Protein AF-A0A944W4I2-F1 (afdb_monomer)

Secondary structure (DSSP, 8-state):
-TT-TTEEEEETTTTTTTTSTTTTHHHHH-TTTEEE--S-HHHHHHHHHHHHHTT-EEEEEE-TTTGGGGHIIIIIIIHHHHHHTTT------EEEE-

pLDDT: mean 96.02, std 2.48, range [83.0, 98.56]

Structure (mmCIF, N/CA/C/O backbone):
data_AF-A0A944W4I2-F1
#
_entry.id   AF-A0A944W4I2-F1
#
loop_
_atom_site.group_PDB
_atom_site.id
_atom_site.type_symbol
_atom_site.label_atom_id
_atom_site.label_alt_id
_atom_site.label_comp_id
_atom_site.label_asym_id
_atom_site.label_entity_id
_atom_site.label_seq_id
_atom_site.pdbx_PDB_ins_code
_atom_site.Cartn_x
_atom_site.Cartn_y
_atom_site.Cartn_z
_atom_site.occupancy
_atom_site.B_iso_or_equiv
_atom_site.auth_seq_id
_atom_site.auth_comp_id
_atom_site.auth_asym_id
_atom_site.auth_atom_id
_atom_site.pdbx_PDB_model_num
ATOM 1 N N . MET A 1 1 ? -1.730 -14.663 -3.732 1.00 96.19 1 MET A N 1
ATOM 2 C CA . MET A 1 1 ? -2.621 -13.809 -4.550 1.00 96.19 1 MET A CA 1
ATOM 3 C C . MET A 1 1 ? -3.756 -14.606 -5.192 1.00 96.19 1 MET A C 1
ATOM 5 O O . MET A 1 1 ? -4.875 -14.127 -5.140 1.00 96.19 1 MET A O 1
ATOM 9 N N . GLN A 1 2 ? -3.530 -15.837 -5.674 1.00 97.44 2 GLN A N 1
ATOM 10 C CA . GLN A 1 2 ? -4.592 -16.723 -6.202 1.00 97.44 2 GLN A CA 1
ATOM 11 C C . GLN A 1 2 ? -5.804 -16.909 -5.269 1.00 97.44 2 GLN A C 1
ATOM 13 O O . GLN A 1 2 ? -6.941 -16.879 -5.716 1.00 97.44 2 GLN A O 1
ATOM 18 N N . ARG A 1 3 ? -5.566 -17.087 -3.962 1.00 98.06 3 ARG A N 1
ATOM 19 C CA . ARG A 1 3 ? -6.627 -17.337 -2.970 1.00 98.06 3 ARG A CA 1
ATOM 20 C C . ARG A 1 3 ? -7.557 -16.142 -2.727 1.00 98.06 3 ARG A C 1
ATOM 22 O O . ARG A 1 3 ? -8.668 -16.344 -2.254 1.00 98.06 3 ARG A O 1
ATOM 29 N N . ASP A 1 4 ? -7.081 -14.919 -2.938 1.00 98.06 4 ASP A N 1
ATOM 30 C CA . ASP A 1 4 ? -7.772 -13.714 -2.479 1.00 98.06 4 ASP A CA 1
ATOM 31 C C . ASP A 1 4 ? -7.578 -12.580 -3.486 1.00 98.06 4 ASP A C 1
ATOM 33 O O . ASP A 1 4 ? -6.459 -12.103 -3.706 1.00 98.06 4 ASP A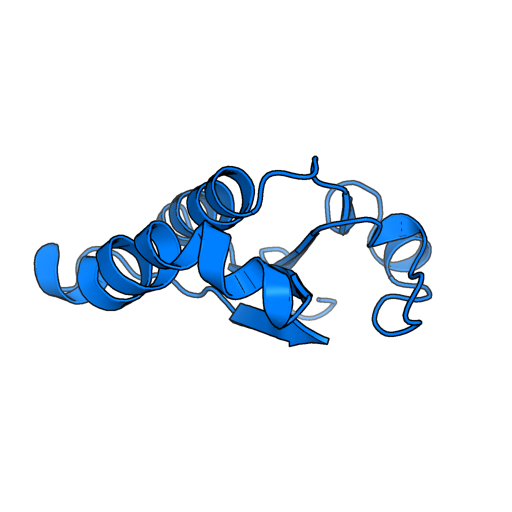 O 1
ATOM 37 N N . GLU A 1 5 ? -8.677 -12.156 -4.107 1.00 97.50 5 GLU A N 1
ATOM 38 C CA . GLU A 1 5 ? -8.686 -11.136 -5.154 1.00 97.50 5 GLU A CA 1
ATOM 39 C C . GLU A 1 5 ? -8.345 -9.730 -4.642 1.00 97.50 5 GLU A C 1
ATOM 41 O O . GLU A 1 5 ? -7.882 -8.892 -5.415 1.00 97.50 5 GLU A O 1
ATOM 46 N N . SER A 1 6 ? -8.485 -9.489 -3.336 1.00 97.88 6 SER A N 1
ATOM 47 C CA . SER A 1 6 ? -8.163 -8.206 -2.705 1.00 97.88 6 SER A CA 1
ATOM 48 C C . SER A 1 6 ? -6.655 -7.995 -2.492 1.00 97.88 6 SER A C 1
ATOM 50 O O . SER A 1 6 ? -6.225 -6.884 -2.171 1.00 97.88 6 SER A O 1
ATOM 52 N N . VAL A 1 7 ? -5.832 -9.040 -2.670 1.00 98.56 7 VAL A N 1
ATOM 53 C CA . VAL A 1 7 ? -4.379 -8.987 -2.434 1.00 98.56 7 VAL A CA 1
ATOM 54 C C . VAL A 1 7 ? -3.637 -8.498 -3.667 1.00 98.56 7 VAL A C 1
ATOM 56 O O . VAL A 1 7 ? -3.558 -9.218 -4.650 1.00 98.56 7 VAL A O 1
ATOM 59 N N . PHE A 1 8 ? -2.993 -7.347 -3.636 1.00 98.44 8 PHE A N 1
ATOM 60 C CA . PHE A 1 8 ? -2.148 -6.896 -4.746 1.00 98.44 8 PHE A CA 1
ATOM 61 C C . PHE A 1 8 ? -0.762 -6.525 -4.238 1.00 98.44 8 PHE A C 1
ATOM 63 O O . PHE A 1 8 ? -0.592 -6.299 -3.041 1.00 98.44 8 PHE A O 1
ATOM 70 N N . ILE A 1 9 ? 0.219 -6.494 -5.133 1.00 98.19 9 ILE A N 1
ATOM 71 C CA . ILE A 1 9 ? 1.578 -6.062 -4.819 1.00 98.19 9 ILE A CA 1
ATOM 72 C C . ILE A 1 9 ? 1.869 -4.714 -5.473 1.00 98.19 9 ILE A C 1
ATOM 74 O O . ILE A 1 9 ? 1.461 -4.465 -6.610 1.00 98.19 9 ILE A O 1
ATOM 78 N N . MET A 1 10 ? 2.54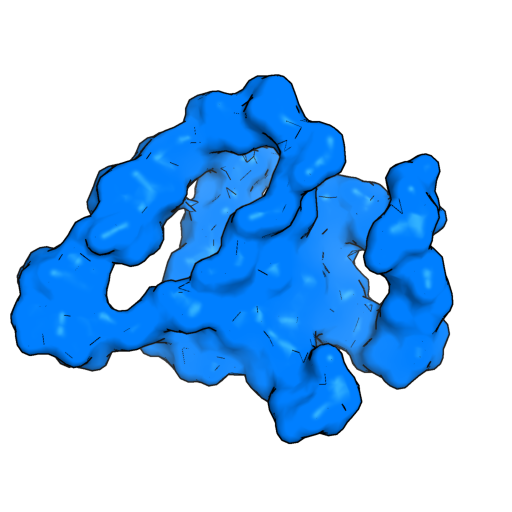9 -3.845 -4.732 1.00 97.81 10 MET A N 1
ATOM 79 C CA . MET A 1 10 ? 2.986 -2.535 -5.196 1.00 97.81 10 MET A CA 1
ATOM 80 C C . MET A 1 10 ? 4.377 -2.192 -4.665 1.00 97.81 10 MET A C 1
ATOM 82 O O . MET A 1 10 ? 4.723 -2.569 -3.545 1.00 97.81 10 MET A O 1
ATOM 86 N N . GLY A 1 11 ? 5.156 -1.471 -5.460 1.00 96.69 11 GLY A N 1
ATOM 87 C CA . GLY A 1 11 ? 6.507 -1.052 -5.104 1.00 96.69 11 GLY A CA 1
ATOM 88 C C . GLY A 1 11 ? 7.300 -0.622 -6.332 1.00 96.69 11 GLY A C 1
ATOM 89 O O . GLY A 1 11 ? 6.763 -0.513 -7.437 1.00 96.69 11 GLY A O 1
ATOM 90 N N . GLU A 1 12 ? 8.592 -0.415 -6.148 1.00 95.38 12 GLU A N 1
ATOM 91 C CA . GLU A 1 12 ? 9.494 0.054 -7.199 1.00 95.38 12 GLU A CA 1
ATOM 92 C C . GLU A 1 12 ? 9.986 -1.118 -8.060 1.00 95.38 12 GLU A C 1
ATOM 94 O O . GLU A 1 12 ? 10.424 -2.141 -7.536 1.00 95.38 12 GLU A O 1
ATOM 99 N N . ASP A 1 13 ? 9.896 -0.973 -9.387 1.00 93.56 13 ASP A N 1
ATOM 100 C CA . ASP A 1 13 ? 10.352 -1.959 -10.384 1.00 93.56 13 ASP A CA 1
ATOM 101 C C . ASP A 1 13 ? 9.816 -3.397 -10.181 1.00 93.56 13 ASP A C 1
ATOM 103 O O . ASP A 1 13 ? 10.411 -4.389 -10.626 1.00 93.56 13 ASP A O 1
ATOM 107 N N . ILE A 1 14 ? 8.647 -3.530 -9.555 1.00 94.88 14 ILE A N 1
ATOM 108 C CA . ILE A 1 14 ? 8.025 -4.812 -9.214 1.00 94.88 14 ILE A CA 1
ATOM 109 C C . ILE A 1 14 ? 7.627 -5.592 -10.457 1.00 94.88 14 ILE A C 1
ATOM 111 O O . ILE A 1 14 ? 7.801 -6.813 -10.485 1.00 94.88 14 ILE A O 1
ATOM 115 N N . LYS A 1 15 ? 7.139 -4.905 -11.495 1.00 94.81 15 LYS A N 1
ATOM 116 C CA . LYS A 1 15 ? 6.800 -5.528 -12.781 1.00 94.81 15 LYS A CA 1
ATOM 117 C C . LYS A 1 15 ? 8.021 -6.134 -13.465 1.00 94.81 15 LYS A C 1
ATOM 119 O O . LYS A 1 15 ? 7.894 -7.135 -14.160 1.00 94.81 15 LYS A O 1
ATOM 124 N N . ARG A 1 16 ? 9.198 -5.527 -13.286 1.00 93.00 16 ARG A N 1
ATOM 125 C CA . ARG A 1 16 ? 10.461 -6.017 -13.861 1.00 93.00 16 ARG A CA 1
ATOM 126 C C . ARG A 1 16 ? 11.145 -7.057 -12.988 1.00 93.00 16 ARG A C 1
ATOM 128 O O . ARG A 1 16 ? 12.003 -7.779 -13.483 1.00 93.00 16 ARG A O 1
ATOM 135 N N . SER A 1 17 ? 10.773 -7.131 -11.713 1.00 91.69 17 SER A N 1
ATOM 136 C CA . SER A 1 17 ? 11.354 -8.037 -10.731 1.00 91.69 17 SER A CA 1
ATOM 137 C C . SER A 1 17 ? 12.884 -8.005 -10.706 1.00 91.69 17 SER A C 1
ATOM 139 O O . SER A 1 17 ? 13.554 -9.031 -10.817 1.00 91.69 17 SER A O 1
ATOM 141 N N . ILE A 1 18 ? 13.453 -6.810 -10.546 1.00 89.75 18 ILE A N 1
ATOM 142 C CA . ILE A 1 18 ? 14.912 -6.596 -10.505 1.00 89.75 18 ILE A CA 1
ATOM 143 C C . ILE A 1 18 ? 15.635 -7.458 -9.456 1.00 89.75 18 ILE A C 1
ATOM 145 O O . ILE A 1 18 ? 16.771 -7.865 -9.685 1.00 89.75 18 ILE A O 1
ATOM 149 N N . TYR A 1 19 ? 14.969 -7.792 -8.346 1.00 87.56 19 TYR A N 1
ATOM 150 C CA . TYR A 1 19 ? 15.500 -8.665 -7.289 1.00 87.56 19 TYR A CA 1
ATOM 151 C C . TYR A 1 19 ? 14.938 -10.099 -7.331 1.00 87.56 19 TYR A C 1
ATOM 153 O O . TYR A 1 19 ? 15.210 -10.904 -6.444 1.00 87.56 19 TYR A O 1
ATOM 161 N N . GLY A 1 20 ? 14.136 -10.433 -8.346 1.00 89.44 20 GLY A N 1
ATOM 162 C CA . GLY A 1 20 ? 13.610 -11.776 -8.613 1.00 89.44 20 GLY A CA 1
ATOM 163 C C . GLY A 1 20 ? 12.441 -12.236 -7.735 1.00 89.44 20 GLY A C 1
ATOM 164 O O . GLY A 1 20 ? 11.774 -13.209 -8.081 1.00 89.44 20 GLY A O 1
ATOM 165 N N . ALA A 1 21 ? 12.139 -11.549 -6.630 1.00 91.25 21 ALA A N 1
ATOM 166 C CA . ALA A 1 21 ? 11.089 -11.957 -5.691 1.00 91.25 21 ALA A CA 1
ATOM 167 C C . ALA A 1 21 ? 9.659 -11.933 -6.268 1.00 91.25 21 ALA A C 1
ATOM 169 O O . ALA A 1 21 ? 8.755 -12.559 -5.714 1.00 91.25 21 ALA A O 1
ATOM 170 N N . THR A 1 22 ? 9.459 -11.198 -7.359 1.00 94.56 22 THR A N 1
ATOM 171 C CA . THR A 1 22 ? 8.157 -10.918 -7.991 1.00 94.56 22 THR A CA 1
ATOM 172 C C . THR A 1 22 ? 8.078 -11.439 -9.429 1.00 94.56 22 THR A C 1
ATOM 174 O O . THR A 1 22 ? 7.157 -11.102 -10.171 1.00 94.56 22 THR A O 1
ATOM 177 N N . MET A 1 23 ? 9.041 -12.275 -9.826 1.00 96.25 23 MET A N 1
ATOM 178 C CA . MET A 1 23 ? 9.156 -12.820 -11.174 1.00 96.25 23 MET A CA 1
ATOM 179 C C . MET A 1 23 ? 7.928 -13.677 -11.507 1.00 96.25 23 MET A C 1
ATOM 181 O O . MET A 1 23 ? 7.513 -14.508 -10.702 1.00 96.25 23 MET A O 1
ATOM 185 N N . GLY A 1 24 ? 7.338 -13.468 -12.687 1.00 95.69 24 GLY A N 1
ATOM 186 C CA . GLY A 1 24 ? 6.154 -14.202 -13.146 1.00 95.69 24 GLY A CA 1
ATOM 187 C C . GLY A 1 24 ? 4.816 -13.683 -12.603 1.00 95.69 24 GLY A C 1
ATOM 188 O O . GLY A 1 24 ? 3.762 -14.075 -13.103 1.00 95.69 24 GLY A O 1
ATOM 189 N N . LEU A 1 25 ? 4.819 -12.793 -11.597 1.00 97.12 25 LEU A N 1
ATOM 190 C CA . LEU A 1 25 ? 3.572 -12.301 -11.000 1.00 97.12 25 LEU A CA 1
ATOM 191 C C . LEU A 1 25 ? 2.772 -11.430 -11.971 1.00 97.12 25 LEU A C 1
ATOM 193 O O . LEU A 1 25 ? 1.541 -11.437 -11.921 1.00 97.12 25 LEU A O 1
ATOM 197 N N . LEU A 1 26 ? 3.449 -10.652 -12.822 1.00 97.19 26 LEU A N 1
ATOM 198 C CA . LEU A 1 26 ? 2.778 -9.776 -13.780 1.00 97.19 26 LEU A CA 1
ATOM 199 C C . LEU A 1 26 ? 2.016 -10.595 -14.822 1.00 97.19 26 LEU A C 1
ATOM 201 O O . LEU A 1 26 ? 0.864 -10.285 -15.118 1.00 97.19 26 LEU A O 1
ATOM 205 N N . GLU A 1 27 ? 2.640 -11.647 -15.344 1.00 96.88 27 GLU A N 1
ATOM 206 C CA . GLU A 1 27 ? 2.038 -12.565 -16.305 1.00 96.88 27 GLU A CA 1
ATOM 207 C C . GLU A 1 27 ? 0.874 -13.343 -15.682 1.00 96.88 27 GLU A C 1
ATOM 209 O O . GLU A 1 27 ? -0.149 -13.548 -16.333 1.00 96.88 27 GLU A O 1
ATOM 214 N N . GLU A 1 28 ? 1.008 -13.745 -14.416 1.00 97.50 28 GLU A N 1
ATOM 215 C CA . GLU A 1 28 ? -0.002 -14.539 -13.716 1.00 97.50 28 GLU A CA 1
ATOM 216 C C . GLU A 1 28 ? -1.222 -13.712 -13.269 1.00 97.50 28 GLU A C 1
ATOM 218 O O . GLU A 1 28 ? -2.359 -14.162 -13.410 1.00 97.50 28 GLU A O 1
ATOM 223 N N . PHE A 1 29 ? -1.014 -12.508 -12.722 1.00 97.81 29 PHE A N 1
ATOM 224 C CA . PHE A 1 29 ? -2.076 -11.724 -12.069 1.00 97.81 29 PHE A CA 1
ATOM 225 C C . PHE A 1 29 ? -2.458 -10.429 -12.796 1.00 97.81 29 PHE A C 1
ATOM 227 O O . PHE A 1 29 ? -3.478 -9.815 -12.463 1.00 97.81 29 PHE A O 1
ATOM 234 N N . GLY A 1 30 ? -1.671 -10.011 -13.786 1.00 97.12 30 GLY A N 1
ATOM 235 C CA . GLY A 1 30 ? -1.935 -8.842 -14.614 1.00 97.12 30 GLY A CA 1
ATOM 236 C C . GLY A 1 30 ? -1.683 -7.495 -13.932 1.00 97.12 30 GLY A C 1
ATOM 237 O O . GLY A 1 30 ? -1.449 -7.371 -12.726 1.00 97.12 30 GLY A O 1
ATOM 238 N N . GLU A 1 31 ? -1.787 -6.435 -14.734 1.00 96.38 31 GLU A N 1
ATOM 239 C CA . GLU A 1 31 ? -1.389 -5.077 -14.339 1.00 96.38 31 GLU A CA 1
ATOM 240 C C . GLU A 1 31 ? -2.216 -4.471 -13.207 1.00 96.38 31 GLU A C 1
ATOM 242 O O . GLU A 1 31 ? -1.772 -3.534 -12.559 1.00 96.38 31 GLU A O 1
ATOM 247 N N . LYS A 1 32 ? -3.423 -4.982 -12.947 1.00 96.19 32 LYS A N 1
ATOM 248 C CA . LYS A 1 32 ? -4.259 -4.492 -11.839 1.00 96.19 32 LYS A CA 1
ATOM 249 C C . LYS A 1 32 ? -3.800 -5.009 -10.476 1.00 96.19 32 LYS A C 1
ATOM 251 O O . LYS A 1 32 ? -4.249 -4.499 -9.454 1.00 96.19 32 LYS A O 1
ATOM 256 N N . ARG A 1 33 ? -2.965 -6.051 -10.452 1.00 97.50 33 ARG A N 1
ATOM 257 C CA . ARG A 1 33 ? -2.544 -6.754 -9.232 1.00 97.50 33 ARG A CA 1
ATOM 258 C C . ARG A 1 33 ? -1.045 -6.649 -8.971 1.00 97.50 33 ARG A C 1
ATOM 260 O O . ARG A 1 33 ? -0.626 -6.953 -7.857 1.00 97.50 33 ARG A O 1
ATOM 267 N N . VAL A 1 34 ? -0.279 -6.208 -9.966 1.00 98.06 34 VAL A N 1
ATOM 268 C CA . VAL A 1 34 ? 1.166 -5.977 -9.898 1.00 98.06 34 VAL A CA 1
ATOM 269 C C . VAL A 1 34 ? 1.446 -4.553 -10.371 1.00 98.06 34 VAL A C 1
ATOM 271 O O . VAL A 1 34 ? 1.395 -4.263 -11.568 1.00 98.06 34 VAL A O 1
ATOM 274 N N . LEU A 1 35 ? 1.677 -3.655 -9.414 1.00 97.56 35 LEU A N 1
ATOM 275 C CA . LEU A 1 35 ? 1.738 -2.214 -9.642 1.00 97.56 35 LEU A CA 1
ATOM 276 C C . LEU A 1 35 ? 3.156 -1.684 -9.429 1.00 97.56 35 LEU A C 1
ATOM 278 O O . LEU A 1 35 ? 3.701 -1.798 -8.334 1.00 97.56 35 LEU A O 1
ATOM 282 N N . ASP A 1 36 ? 3.707 -1.035 -10.452 1.00 97.12 36 ASP A N 1
ATOM 283 C CA . ASP A 1 36 ? 4.897 -0.205 -10.270 1.00 97.12 36 ASP A CA 1
ATOM 284 C C . ASP A 1 36 ? 4.497 1.130 -9.645 1.00 97.12 36 ASP A C 1
ATOM 286 O O . ASP A 1 36 ? 3.479 1.732 -10.009 1.00 97.12 36 ASP A O 1
ATOM 290 N N . THR A 1 37 ? 5.321 1.608 -8.722 1.00 96.81 37 THR A N 1
ATOM 291 C CA . THR A 1 37 ? 5.163 2.905 -8.069 1.00 96.81 37 THR A CA 1
ATOM 292 C C . THR A 1 37 ? 6.305 3.844 -8.454 1.00 96.81 37 THR A C 1
ATOM 294 O O . THR A 1 37 ? 7.402 3.384 -8.772 1.00 96.81 37 THR A O 1
ATOM 297 N N . PRO A 1 38 ? 6.094 5.172 -8.408 1.00 95.81 38 PRO A N 1
ATOM 298 C CA . PRO A 1 38 ? 7.198 6.127 -8.446 1.00 95.81 38 PRO A CA 1
ATOM 299 C C . PRO A 1 38 ? 8.159 5.926 -7.266 1.00 95.81 38 PRO A C 1
ATOM 301 O O . PRO A 1 38 ? 7.764 5.352 -6.247 1.00 95.81 38 PRO A O 1
ATOM 304 N N . LEU A 1 39 ? 9.363 6.502 -7.377 1.00 95.12 39 LEU A N 1
ATOM 305 C CA . LEU A 1 39 ? 10.330 6.632 -6.278 1.00 95.12 39 LEU A CA 1
ATOM 306 C C . LEU A 1 39 ? 9.806 7.611 -5.212 1.00 95.12 39 LEU A C 1
ATOM 308 O O . LEU A 1 39 ? 10.155 8.793 -5.189 1.00 95.12 39 LEU A O 1
ATOM 312 N N . SER A 1 40 ? 8.836 7.156 -4.422 1.00 96.62 40 SER A N 1
ATOM 313 C CA . SER A 1 40 ? 8.135 7.952 -3.417 1.00 96.62 40 SER A CA 1
ATOM 314 C C . SER A 1 40 ? 7.513 7.045 -2.358 1.00 96.62 40 SER A C 1
ATOM 316 O O . SER A 1 40 ? 6.301 6.817 -2.314 1.00 96.62 40 SER A O 1
ATOM 318 N N . GLU A 1 41 ? 8.358 6.522 -1.481 1.00 96.75 41 GLU A N 1
ATOM 319 C CA . GLU A 1 41 ? 8.026 5.511 -0.477 1.00 96.75 41 GLU A CA 1
ATOM 320 C C . GLU A 1 41 ? 6.924 5.983 0.450 1.00 96.75 41 GLU A C 1
ATOM 322 O O . GLU A 1 41 ? 5.949 5.271 0.683 1.00 96.75 41 GLU A O 1
ATOM 327 N N . ASN A 1 42 ? 7.011 7.230 0.907 1.00 97.19 42 ASN A N 1
ATOM 328 C CA . ASN A 1 42 ? 5.984 7.794 1.768 1.00 97.19 42 ASN A CA 1
ATOM 329 C C . ASN A 1 42 ? 4.612 7.850 1.064 1.00 97.19 42 ASN A C 1
ATOM 331 O O . ASN A 1 42 ? 3.583 7.604 1.688 1.00 97.19 42 ASN A O 1
ATOM 335 N N . ALA A 1 43 ? 4.571 8.122 -0.244 1.00 97.75 43 ALA A N 1
ATOM 336 C CA . ALA A 1 43 ? 3.313 8.169 -0.985 1.00 97.75 43 ALA A CA 1
ATOM 337 C C . ALA A 1 43 ? 2.706 6.772 -1.147 1.00 97.75 43 ALA A C 1
ATOM 339 O O . ALA A 1 43 ? 1.525 6.570 -0.856 1.00 97.75 43 ALA A O 1
ATOM 340 N N . PHE A 1 44 ? 3.501 5.793 -1.582 1.00 97.69 44 PHE A N 1
ATOM 341 C CA . PHE A 1 44 ? 2.975 4.466 -1.879 1.00 97.69 44 P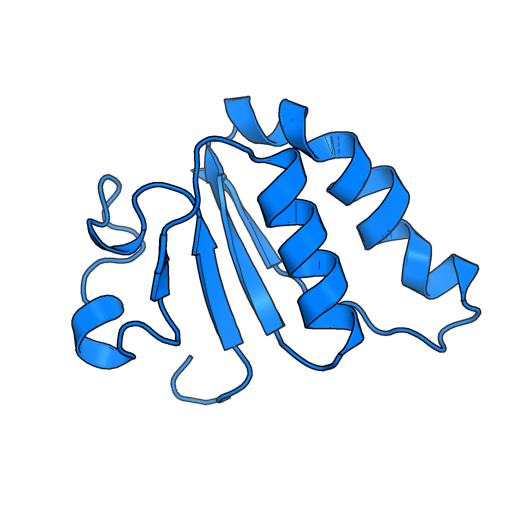HE A CA 1
ATOM 342 C C . PHE A 1 44 ? 2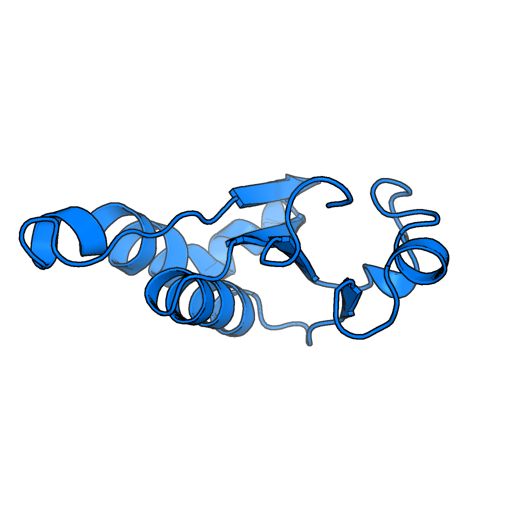.724 3.625 -0.613 1.00 97.69 44 PHE A C 1
ATOM 344 O O . PHE A 1 44 ? 1.783 2.831 -0.587 1.00 97.69 44 PHE A O 1
ATOM 351 N N . PHE A 1 45 ? 3.441 3.877 0.489 1.00 98.19 45 PHE A N 1
ATOM 352 C CA . PHE A 1 45 ? 3.077 3.348 1.809 1.00 98.19 45 PHE A CA 1
ATOM 353 C C . PHE A 1 45 ? 1.733 3.905 2.284 1.00 98.19 45 PHE A C 1
ATOM 355 O O . PHE A 1 45 ? 0.897 3.141 2.764 1.00 98.19 45 PHE A O 1
ATOM 362 N N . GLY A 1 46 ? 1.501 5.213 2.131 1.00 97.88 46 GLY A N 1
ATOM 363 C CA . GLY A 1 46 ? 0.227 5.835 2.497 1.00 97.88 46 GLY A CA 1
ATOM 364 C C . GLY A 1 46 ? -0.934 5.353 1.628 1.00 97.88 46 GLY A C 1
ATOM 365 O O . GLY A 1 46 ? -2.021 5.075 2.135 1.00 97.88 46 GLY A O 1
ATOM 366 N N . ALA A 1 47 ? -0.692 5.152 0.331 1.00 98.12 47 ALA A N 1
ATOM 367 C CA . ALA A 1 47 ? -1.665 4.538 -0.566 1.00 98.12 47 ALA A CA 1
ATOM 368 C C . ALA A 1 47 ? -2.030 3.112 -0.120 1.00 98.12 47 ALA A C 1
ATOM 370 O O . ALA A 1 47 ? -3.208 2.758 -0.135 1.00 98.12 47 ALA A O 1
ATOM 371 N N . ALA A 1 48 ? -1.062 2.317 0.347 1.00 98.12 48 ALA A N 1
ATOM 372 C CA . ALA A 1 48 ? -1.327 0.991 0.901 1.00 98.12 48 ALA A CA 1
ATOM 373 C C . ALA A 1 48 ? -2.168 1.053 2.189 1.00 98.12 48 ALA A C 1
ATOM 375 O O . ALA A 1 48 ? -3.128 0.294 2.334 1.00 98.12 48 ALA A O 1
ATOM 376 N N . VAL A 1 49 ? -1.880 1.998 3.091 1.00 98.00 49 VAL A N 1
ATOM 377 C CA . VAL A 1 49 ? -2.724 2.241 4.274 1.00 98.00 49 VAL A CA 1
ATOM 378 C C . VAL A 1 49 ? -4.160 2.555 3.850 1.00 98.00 49 VAL A C 1
ATOM 380 O O . VAL A 1 49 ? -5.089 1.882 4.299 1.00 98.00 49 VAL A O 1
ATOM 383 N N . GLY A 1 50 ? -4.349 3.503 2.930 1.00 97.25 50 GLY A N 1
ATOM 384 C CA . GLY A 1 50 ? -5.671 3.881 2.424 1.00 97.25 50 GLY A CA 1
ATOM 385 C C . GLY A 1 50 ? -6.411 2.724 1.747 1.00 97.25 50 GLY A C 1
ATOM 386 O O . GLY A 1 50 ? -7.571 2.467 2.064 1.00 97.25 50 GLY A O 1
ATOM 387 N N . ALA A 1 51 ? -5.732 1.973 0.876 1.00 97.88 51 ALA A N 1
ATOM 388 C CA . ALA A 1 51 ? -6.293 0.799 0.211 1.00 97.88 51 ALA A CA 1
ATOM 389 C C . ALA A 1 51 ? -6.739 -0.265 1.226 1.00 97.88 51 ALA A C 1
ATOM 391 O O . ALA A 1 51 ? -7.810 -0.857 1.088 1.00 97.88 51 ALA A O 1
ATOM 392 N N . SER A 1 52 ? -5.946 -0.481 2.276 1.00 97.38 52 SER A N 1
ATOM 393 C CA . SER A 1 52 ? -6.288 -1.450 3.315 1.00 97.38 52 SER A CA 1
ATOM 394 C C . SER A 1 52 ? -7.492 -1.033 4.155 1.00 97.38 52 SER A C 1
ATOM 396 O O . SER A 1 52 ? -8.332 -1.872 4.476 1.00 97.38 52 SER A O 1
ATOM 398 N N . ALA A 1 53 ? -7.646 0.269 4.413 1.00 96.38 53 ALA A N 1
ATOM 399 C CA . ALA A 1 53 ? -8.797 0.814 5.125 1.00 96.38 53 ALA A CA 1
ATOM 400 C C . ALA A 1 53 ? -10.121 0.617 4.362 1.00 96.38 53 ALA A C 1
ATOM 402 O O . ALA A 1 53 ? -11.173 0.525 4.990 1.00 96.38 53 ALA A O 1
ATOM 403 N N . VAL A 1 54 ? -10.074 0.511 3.027 1.00 96.06 54 VAL A N 1
ATOM 404 C CA . VAL A 1 54 ? -11.246 0.242 2.170 1.00 96.06 54 VAL A CA 1
ATOM 405 C C . VAL A 1 54 ? -11.406 -1.238 1.795 1.00 96.06 54 VAL A C 1
ATOM 407 O O . VAL A 1 54 ? -12.180 -1.571 0.902 1.00 96.06 54 VAL A O 1
ATOM 410 N N . GLY A 1 55 ? -10.704 -2.140 2.489 1.00 95.94 55 GLY A N 1
ATOM 411 C CA . GLY A 1 55 ? -10.899 -3.588 2.376 1.00 95.94 55 GLY A CA 1
ATOM 412 C C . GLY A 1 55 ? -9.937 -4.315 1.437 1.00 95.94 55 GLY A C 1
ATOM 413 O O . GLY A 1 55 ? -10.070 -5.527 1.271 1.00 95.94 55 GLY A O 1
ATOM 414 N N . MET A 1 56 ? -8.952 -3.624 0.857 1.00 98.06 56 MET A N 1
ATOM 415 C CA . MET A 1 56 ? -7.895 -4.280 0.081 1.00 98.06 56 MET A CA 1
ATOM 416 C C . MET A 1 56 ? -6.794 -4.841 0.986 1.00 98.06 56 MET A C 1
ATOM 418 O O . 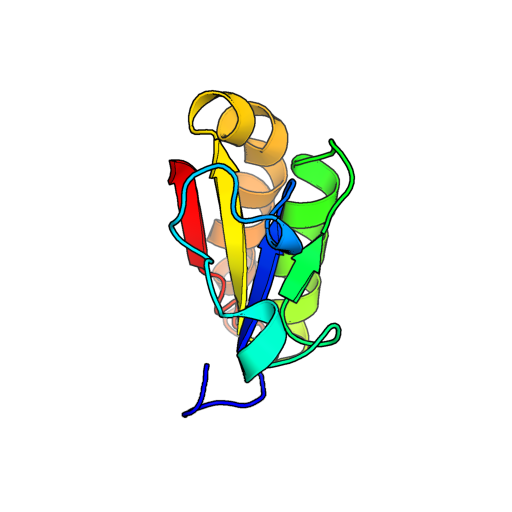MET A 1 56 ? -6.722 -4.545 2.177 1.00 98.06 56 MET A O 1
ATOM 422 N N . ARG A 1 57 ? -5.910 -5.670 0.426 1.00 98.44 57 ARG A N 1
ATOM 423 C CA . ARG A 1 57 ? -4.831 -6.335 1.172 1.00 98.44 57 ARG A CA 1
ATOM 424 C C . ARG A 1 57 ? -3.480 -6.132 0.481 1.00 98.44 57 ARG A C 1
ATOM 426 O O . ARG A 1 57 ? -2.952 -7.073 -0.116 1.00 98.44 57 ARG A O 1
ATOM 433 N N . PRO A 1 58 ? -2.940 -4.904 0.485 1.00 98.31 58 PRO A N 1
ATOM 434 C CA . PRO A 1 58 ? -1.717 -4.598 -0.240 1.00 98.31 58 PRO A CA 1
ATOM 435 C C . PRO A 1 58 ? -0.496 -5.279 0.387 1.00 98.31 58 PRO A C 1
ATOM 437 O O . PRO A 1 58 ? -0.334 -5.336 1.609 1.00 98.31 58 PRO A O 1
ATOM 440 N N . VAL A 1 59 ? 0.386 -5.748 -0.487 1.00 98.25 59 VAL A N 1
ATOM 441 C CA . VAL A 1 59 ? 1.760 -6.138 -0.188 1.00 98.25 59 VAL A CA 1
ATOM 442 C C . VAL A 1 59 ? 2.658 -5.056 -0.774 1.00 98.25 59 VAL A C 1
ATOM 444 O O . VAL A 1 59 ? 2.665 -4.837 -1.980 1.00 98.25 59 VAL A O 1
ATOM 447 N N . VAL A 1 60 ? 3.386 -4.357 0.082 1.00 97.69 60 VAL A N 1
ATOM 448 C CA . VAL A 1 60 ? 4.289 -3.274 -0.299 1.00 97.69 60 VAL A CA 1
ATOM 449 C C . VAL A 1 60 ? 5.713 -3.798 -0.276 1.00 97.69 60 VAL A C 1
ATOM 451 O O . VAL A 1 60 ? 6.149 -4.315 0.753 1.00 97.69 60 VAL A O 1
ATOM 454 N N . GLU A 1 61 ? 6.432 -3.663 -1.385 1.00 96.44 61 GLU A N 1
ATOM 455 C CA . GLU A 1 61 ? 7.857 -3.983 -1.475 1.00 96.44 61 GLU A CA 1
ATOM 456 C C . GLU A 1 61 ? 8.690 -2.706 -1.633 1.00 96.44 61 GLU A C 1
ATOM 458 O O . GLU A 1 61 ? 8.329 -1.794 -2.374 1.00 96.44 61 GLU A O 1
ATOM 463 N N . THR A 1 62 ? 9.789 -2.629 -0.883 1.00 94.81 62 THR A N 1
ATOM 464 C CA . THR A 1 62 ? 10.772 -1.539 -0.936 1.00 94.81 62 THR A CA 1
ATOM 465 C C . THR A 1 62 ? 12.164 -2.079 -0.595 1.00 94.81 62 THR A C 1
ATOM 467 O O . THR A 1 62 ? 12.323 -3.250 -0.241 1.00 94.81 62 THR A O 1
ATOM 470 N N . LEU A 1 63 ? 13.182 -1.228 -0.663 1.00 93.19 63 LEU A N 1
ATOM 471 C CA . LEU A 1 63 ? 14.513 -1.527 -0.149 1.00 93.19 63 LEU A CA 1
ATOM 472 C C . LEU A 1 63 ? 14.620 -1.157 1.327 1.00 93.19 63 LEU A C 1
ATOM 474 O O . LEU A 1 63 ? 14.061 -0.158 1.785 1.00 93.19 63 LEU A O 1
ATOM 478 N N . THR A 1 64 ? 15.398 -1.931 2.081 1.00 93.00 64 THR A N 1
ATOM 479 C CA . THR A 1 64 ? 15.569 -1.718 3.528 1.00 93.00 64 THR A CA 1
ATOM 480 C C . THR A 1 64 ? 16.035 -0.293 3.868 1.00 93.00 64 THR A C 1
ATOM 482 O O . THR A 1 64 ? 15.574 0.301 4.842 1.00 93.00 64 THR A O 1
ATOM 485 N N . SER A 1 65 ? 16.908 0.299 3.046 1.00 93.19 65 SER A N 1
ATOM 486 C CA . SER A 1 65 ? 17.378 1.682 3.215 1.00 93.19 65 SER A CA 1
ATOM 487 C C . SER A 1 65 ? 16.305 2.740 2.953 1.00 93.19 65 SER A C 1
ATOM 489 O O . SER A 1 65 ? 16.398 3.842 3.489 1.00 93.19 65 SER A O 1
ATOM 491 N N . PHE A 1 66 ? 15.296 2.431 2.143 1.00 94.06 66 PHE A N 1
ATOM 492 C CA . PHE A 1 66 ? 14.247 3.370 1.746 1.00 94.06 66 PHE A CA 1
ATOM 493 C C . PHE A 1 66 ? 13.002 3.288 2.629 1.00 94.06 66 PHE A C 1
ATOM 495 O O . PHE A 1 66 ? 12.243 4.250 2.729 1.00 94.06 66 PHE A O 1
ATOM 502 N N . MET A 1 67 ? 12.865 2.214 3.412 1.00 93.62 67 MET A N 1
ATOM 503 C CA . MET A 1 67 ? 11.841 2.108 4.454 1.00 93.62 67 MET A CA 1
ATOM 504 C C . MET A 1 67 ? 11.855 3.300 5.425 1.00 93.62 67 MET A C 1
ATOM 506 O O . MET A 1 67 ? 10.796 3.742 5.871 1.00 93.62 67 MET A O 1
ATOM 510 N N . TRP A 1 68 ? 13.034 3.869 5.703 1.00 94.88 68 TRP A N 1
ATOM 511 C CA . TRP A 1 68 ? 13.188 5.049 6.561 1.00 94.88 68 TRP A CA 1
ATOM 512 C C . TRP A 1 68 ? 12.413 6.273 6.055 1.00 94.88 68 TRP A C 1
ATOM 514 O O . TRP A 1 68 ? 11.902 7.045 6.865 1.00 94.88 68 TRP A O 1
ATOM 524 N N . VAL A 1 69 ? 12.270 6.424 4.736 1.00 96.25 69 VAL A N 1
ATOM 525 C CA . VAL A 1 69 ? 11.556 7.544 4.100 1.00 96.25 69 VAL A CA 1
ATOM 526 C C . VAL A 1 69 ? 10.048 7.470 4.364 1.00 96.25 69 VAL A C 1
ATOM 528 O O . VAL A 1 69 ? 9.381 8.498 4.468 1.00 96.25 69 VAL A O 1
ATOM 531 N N . ALA A 1 70 ? 9.510 6.262 4.537 1.00 97.06 70 ALA A N 1
ATOM 532 C CA . ALA A 1 70 ? 8.085 6.013 4.749 1.00 97.06 70 ALA A CA 1
ATOM 533 C C . ALA A 1 70 ? 7.708 5.720 6.212 1.00 97.06 70 ALA A C 1
ATOM 535 O O . ALA A 1 70 ? 6.598 5.258 6.501 1.00 97.06 70 ALA A O 1
ATOM 536 N N . MET A 1 71 ? 8.616 5.9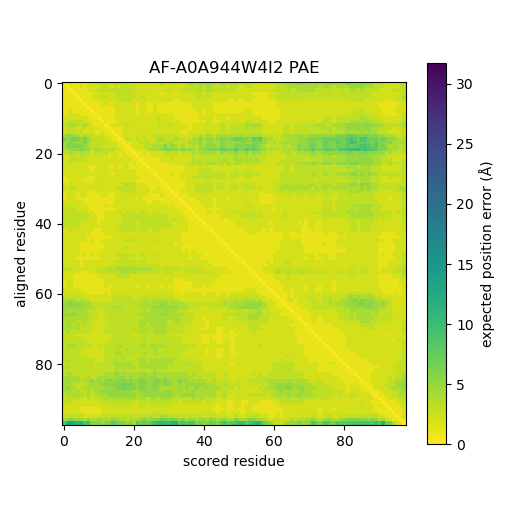90 7.155 1.00 96.44 71 MET A N 1
ATOM 537 C CA . MET A 1 71 ? 8.406 5.677 8.571 1.00 96.44 71 MET A CA 1
ATOM 538 C C . MET A 1 71 ? 7.207 6.394 9.184 1.00 96.44 71 MET A C 1
ATOM 540 O O . MET A 1 71 ? 6.576 5.837 10.081 1.00 96.44 71 MET A O 1
ATOM 544 N N . ASP A 1 72 ? 6.851 7.586 8.702 1.00 97.19 72 ASP A N 1
ATOM 545 C CA . ASP A 1 72 ? 5.649 8.269 9.183 1.00 97.19 72 ASP A CA 1
ATOM 546 C C . ASP A 1 72 ? 4.374 7.485 8.826 1.00 97.19 72 ASP A C 1
ATOM 548 O O . ASP A 1 72 ? 3.551 7.206 9.700 1.00 97.19 72 ASP A O 1
ATOM 552 N N . GLN A 1 73 ? 4.239 7.014 7.583 1.00 97.62 73 GLN A N 1
ATOM 553 C CA . GLN A 1 73 ? 3.098 6.175 7.196 1.00 97.62 73 GLN A CA 1
ATOM 554 C C . GLN A 1 73 ? 3.084 4.842 7.938 1.00 97.62 73 GLN A C 1
ATOM 556 O O . GLN A 1 73 ? 2.021 4.378 8.346 1.00 97.62 73 GLN A O 1
ATOM 561 N N . LEU A 1 74 ? 4.248 4.234 8.168 1.00 96.31 74 LEU A N 1
ATOM 562 C CA . LEU A 1 74 ? 4.329 2.958 8.871 1.00 96.31 74 LEU A CA 1
ATOM 563 C C . LEU A 1 74 ? 3.982 3.092 10.365 1.00 96.31 74 LEU A C 1
ATOM 565 O O . LEU A 1 74 ? 3.146 2.355 10.891 1.00 96.31 74 LEU A O 1
ATOM 569 N N . VAL A 1 75 ? 4.619 4.034 11.064 1.00 97.06 75 VAL A N 1
ATOM 570 C CA . VAL A 1 75 ? 4.555 4.143 12.529 1.00 97.06 75 VAL A CA 1
ATOM 571 C C . VAL A 1 75 ? 3.435 5.062 12.995 1.00 97.06 75 VAL A C 1
ATOM 573 O O . VAL A 1 75 ? 2.745 4.740 13.967 1.00 97.06 75 VAL A O 1
ATOM 576 N 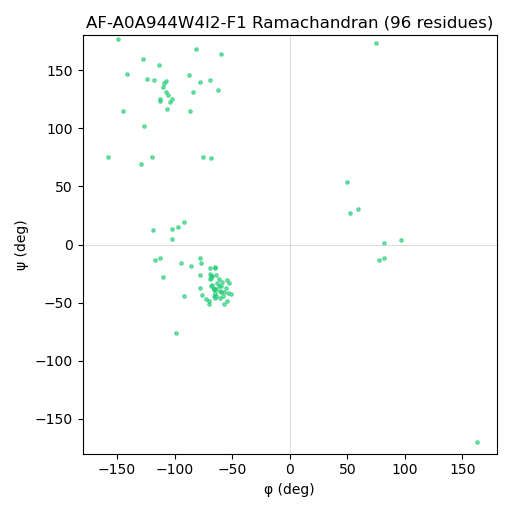N . SER A 1 76 ? 3.260 6.220 12.362 1.00 96.38 76 SER A N 1
ATOM 577 C CA . SER A 1 76 ? 2.246 7.191 12.779 1.00 96.38 76 SER A CA 1
ATOM 578 C C . SER A 1 76 ? 0.857 6.778 12.304 1.00 96.38 76 SER A C 1
ATOM 580 O O . SER A 1 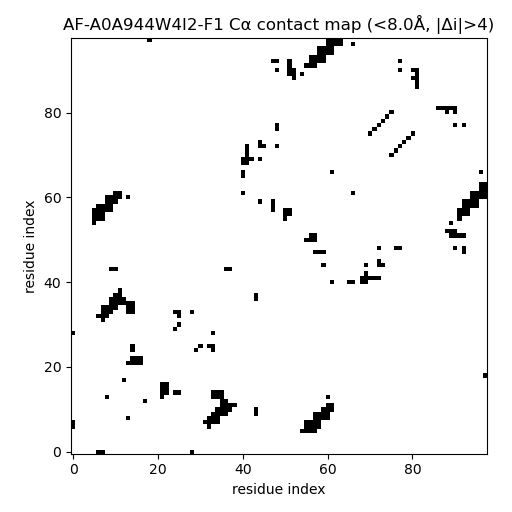76 ? -0.095 6.935 13.066 1.00 96.38 76 SER A O 1
ATOM 582 N N . GLN A 1 77 ? 0.749 6.211 11.097 1.00 96.50 77 GLN A N 1
ATOM 583 C CA . GLN A 1 77 ? -0.536 5.822 10.508 1.00 96.50 77 GLN A CA 1
ATOM 584 C C . GLN A 1 77 ? -0.820 4.325 10.687 1.00 96.50 77 GLN A C 1
ATOM 586 O O . GLN A 1 77 ? -1.597 3.948 11.568 1.00 96.50 77 GLN A O 1
ATOM 591 N N . ALA A 1 78 ? -0.168 3.457 9.908 1.00 97.06 78 ALA A N 1
ATOM 592 C CA . ALA A 1 78 ? -0.526 2.044 9.780 1.00 97.06 78 ALA A CA 1
ATOM 593 C C . ALA A 1 78 ? -0.597 1.313 11.133 1.00 97.06 78 ALA A C 1
ATOM 595 O O . ALA A 1 78 ? -1.592 0.657 11.445 1.00 97.06 78 ALA A O 1
ATOM 596 N N . ALA A 1 79 ? 0.431 1.474 11.972 1.00 97.19 79 ALA A N 1
ATOM 597 C CA . ALA A 1 79 ? 0.521 0.796 13.264 1.00 97.19 79 ALA A CA 1
ATOM 598 C C . ALA A 1 79 ? -0.533 1.252 14.292 1.00 97.19 79 ALA A C 1
ATOM 600 O O . ALA A 1 79 ? -0.889 0.488 15.190 1.00 97.19 79 ALA A O 1
ATOM 601 N N . LYS A 1 80 ? -1.026 2.493 14.197 1.00 96.69 80 LYS A N 1
ATOM 602 C CA . LYS A 1 80 ? -1.833 3.125 15.257 1.00 96.69 80 LYS A CA 1
ATOM 603 C C . LYS A 1 80 ? -3.293 3.310 14.888 1.00 96.69 80 LYS A C 1
ATOM 605 O O . LYS A 1 80 ? -4.135 3.293 15.783 1.00 96.69 80 LYS A O 1
ATOM 610 N N . MET A 1 81 ? -3.617 3.451 13.605 1.00 97.06 81 MET A N 1
ATOM 611 C CA . MET A 1 81 ? -4.971 3.769 13.142 1.00 97.06 81 MET A CA 1
ATOM 612 C C . MET A 1 81 ? -6.032 2.807 13.690 1.00 97.06 81 MET A C 1
ATOM 614 O O . MET A 1 81 ? -7.071 3.265 14.159 1.00 97.06 81 MET A O 1
ATOM 618 N N . ARG A 1 82 ? -5.770 1.490 13.740 1.00 96.31 82 ARG A N 1
ATOM 619 C CA . ARG A 1 82 ? -6.724 0.531 14.333 1.00 96.31 82 ARG A CA 1
ATOM 620 C C . ARG A 1 82 ? -7.059 0.872 15.788 1.00 96.31 82 ARG A C 1
ATOM 622 O O . ARG A 1 82 ? -8.215 0.770 16.183 1.00 96.31 82 ARG A O 1
ATOM 629 N N . TYR A 1 83 ? -6.066 1.273 16.578 1.00 97.06 83 TYR A N 1
ATOM 630 C CA . TYR A 1 83 ? -6.265 1.687 17.967 1.00 97.06 83 TYR A CA 1
ATOM 631 C C . TYR A 1 83 ? -6.952 3.057 18.056 1.00 97.06 83 TYR A C 1
ATOM 633 O O . TYR A 1 83 ? -7.932 3.203 18.780 1.00 97.06 83 TYR A O 1
ATOM 641 N N . MET A 1 84 ? -6.487 4.041 17.279 1.00 97.38 84 MET A N 1
ATOM 642 C CA . MET A 1 84 ? -7.028 5.408 17.271 1.00 97.38 84 MET A CA 1
ATOM 643 C C . MET A 1 84 ? -8.509 5.463 16.883 1.00 97.38 84 MET A C 1
ATOM 645 O O . MET A 1 84 ? -9.255 6.258 17.445 1.00 97.38 84 MET A O 1
ATOM 649 N N . PHE A 1 85 ? -8.945 4.596 15.967 1.00 96.12 85 PHE A N 1
ATOM 650 C CA . PHE A 1 85 ? -10.344 4.487 15.549 1.00 96.12 85 PHE A CA 1
ATOM 651 C C . PHE A 1 85 ? -11.139 3.449 16.355 1.00 96.12 85 PHE A C 1
ATOM 653 O O . PHE A 1 85 ? -12.161 2.956 15.887 1.00 96.12 85 PHE A O 1
ATOM 660 N N . GLY A 1 86 ? -10.671 3.051 17.545 1.00 96.81 86 GLY A N 1
ATOM 661 C CA . GLY A 1 86 ? -11.415 2.144 18.427 1.00 96.81 86 GLY A CA 1
ATOM 662 C C . GLY A 1 86 ? -11.737 0.781 17.799 1.00 96.81 86 GLY A C 1
ATOM 663 O O . GLY A 1 86 ? -12.772 0.191 18.092 1.00 96.81 86 GLY A O 1
ATOM 664 N N . GLY A 1 87 ? -10.884 0.290 16.897 1.00 95.50 87 GLY A N 1
ATOM 665 C CA . GLY A 1 87 ? -11.072 -0.972 16.182 1.00 95.50 87 GLY A CA 1
ATOM 666 C C . GLY A 1 87 ? -11.999 -0.907 14.965 1.00 95.50 87 GLY A C 1
ATOM 667 O O . GLY A 1 87 ? -12.190 -1.938 14.325 1.00 95.50 87 GLY A O 1
ATOM 668 N N . GLN A 1 88 ? -12.542 0.265 14.616 1.00 94.00 88 GLN A N 1
ATOM 669 C CA . GLN A 1 88 ? -13.439 0.431 13.463 1.00 94.00 88 GLN A CA 1
ATOM 670 C C . GLN A 1 88 ? -12.728 0.249 12.117 1.00 94.00 88 GLN A C 1
ATOM 672 O O . GLN A 1 88 ? -13.346 -0.182 11.148 1.00 94.00 88 GLN A O 1
ATOM 677 N N . VAL A 1 89 ? -11.429 0.555 12.057 1.00 94.25 89 VAL A N 1
ATOM 678 C CA . VAL A 1 89 ? -10.605 0.372 10.858 1.00 94.25 89 VAL A CA 1
ATOM 679 C C . VAL A 1 89 ? -9.695 -0.833 11.048 1.00 94.25 89 VAL A C 1
ATOM 681 O O . VAL A 1 89 ? -8.971 -0.931 12.042 1.00 94.25 89 VAL A O 1
ATOM 684 N N . ASN A 1 90 ? -9.704 -1.740 10.074 1.00 93.19 90 ASN A N 1
ATOM 685 C CA . ASN A 1 90 ? -8.760 -2.845 9.993 1.00 93.19 90 ASN A CA 1
ATOM 686 C C . ASN A 1 90 ? -7.768 -2.571 8.856 1.00 93.19 90 ASN A C 1
ATOM 688 O O . ASN A 1 90 ? -8.196 -2.242 7.757 1.00 93.19 90 ASN A O 1
ATOM 692 N N . LEU A 1 91 ? -6.466 -2.706 9.116 1.00 96.25 91 LEU A N 1
ATOM 693 C CA . LEU A 1 91 ? -5.405 -2.374 8.155 1.00 96.25 91 LEU A CA 1
ATOM 694 C C . LEU A 1 91 ? -4.555 -3.607 7.820 1.00 96.25 91 LEU A C 1
ATOM 696 O O . LEU A 1 91 ? -3.443 -3.753 8.331 1.00 96.25 91 LEU A O 1
ATOM 700 N N . PRO A 1 92 ? -5.067 -4.544 7.002 1.00 96.44 92 PRO A N 1
ATOM 701 C CA . PRO A 1 92 ? -4.302 -5.704 6.560 1.00 96.44 92 PRO A CA 1
ATOM 702 C C . PRO A 1 92 ? -3.281 -5.313 5.474 1.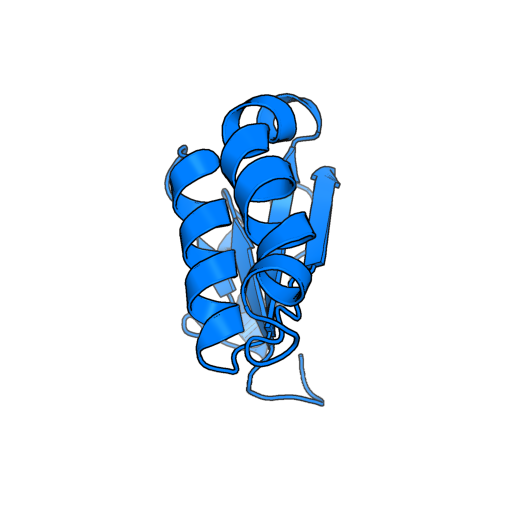00 96.44 92 PRO A C 1
ATOM 704 O O . PRO A 1 92 ? -3.482 -5.604 4.298 1.00 96.44 92 PRO A O 1
ATOM 707 N N . VAL A 1 93 ? -2.182 -4.671 5.874 1.00 97.38 93 VAL A N 1
ATOM 708 C CA . VAL A 1 93 ? -1.029 -4.354 5.010 1.00 97.38 93 VAL A CA 1
ATOM 709 C C . VAL A 1 93 ? 0.157 -5.243 5.367 1.00 97.38 93 VAL A C 1
ATOM 711 O O . VAL A 1 93 ? 0.428 -5.481 6.543 1.00 97.38 93 VAL A O 1
ATOM 714 N N . VAL A 1 94 ? 0.894 -5.698 4.355 1.00 98.00 94 VAL A N 1
ATOM 715 C CA . VAL A 1 94 ? 2.206 -6.333 4.528 1.00 98.00 94 VAL A CA 1
ATOM 716 C C . VAL A 1 94 ? 3.269 -5.420 3.934 1.00 98.00 94 VAL A C 1
ATOM 718 O O . VAL A 1 94 ? 3.191 -5.091 2.757 1.00 98.00 94 VAL A O 1
ATOM 721 N N . TYR A 1 95 ? 4.278 -5.057 4.723 1.00 96.50 95 TYR A N 1
ATOM 722 C CA . TYR A 1 95 ? 5.484 -4.389 4.236 1.00 96.50 95 TYR A CA 1
ATOM 723 C C . TYR A 1 95 ? 6.622 -5.408 4.205 1.00 96.50 95 TYR A C 1
ATOM 725 O O . TYR A 1 95 ? 6.929 -6.020 5.229 1.00 96.50 95 TYR A O 1
ATOM 733 N N . ARG A 1 96 ? 7.229 -5.605 3.037 1.00 94.50 96 ARG A N 1
ATOM 734 C CA . ARG A 1 96 ? 8.421 -6.437 2.847 1.00 94.50 96 ARG A CA 1
ATOM 735 C C . ARG A 1 96 ? 9.564 -5.570 2.335 1.00 94.50 96 ARG A C 1
ATOM 737 O O . ARG A 1 96 ? 9.347 -4.663 1.536 1.00 94.50 96 ARG A O 1
ATOM 744 N N . ALA A 1 97 ? 10.766 -5.854 2.814 1.00 91.00 97 ALA A N 1
ATOM 745 C CA . ALA A 1 97 ? 11.976 -5.182 2.378 1.00 91.00 97 ALA A CA 1
ATOM 746 C C . ALA A 1 97 ? 12.989 -6.202 1.873 1.00 91.00 97 ALA A C 1
ATOM 748 O O . ALA A 1 97 ? 13.086 -7.296 2.439 1.00 91.00 97 ALA A O 1
ATOM 749 N N . THR A 1 98 ? 13.704 -5.818 0.818 1.00 83.00 98 THR A N 1
ATOM 750 C CA . THR A 1 98 ? 14.875 -6.541 0.305 1.00 83.00 98 THR A CA 1
ATOM 751 C C . THR A 1 98 ? 16.161 -5.833 0.731 1.00 83.00 98 THR A C 1
ATOM 753 O O . THR A 1 98 ? 16.109 -4.618 1.069 1.00 83.00 98 THR A O 1
#

Sequence (98 aa):
MQRDESVFIMGEDIKRSIYGATMGLLEEFGEKRVLDTPLSENAFFGAAVGASAVGMRPVVETLTSFMWVAMDQLVSQAAKMRYMFGGQVNLPVVYRAT

Radius of gyration: 13.29 Å; Cα contacts (8 Å, |Δi|>4): 161; chains: 1; bounding box: 31×26×35 Å

Solvent-accessible surface area (backbone atoms only — not comparable to full-atom values): 5404 Å² total; per-residue (Å²): 94,91,92,38,91,50,41,30,41,38,21,64,56,37,71,73,20,85,84,54,87,42,63,66,46,42,81,75,59,30,72,93,31,36,33,67,45,74,102,42,50,40,58,57,48,39,50,35,45,55,43,6,59,75,69,29,32,32,34,38,44,49,46,59,84,50,48,67,69,19,41,59,37,49,59,68,38,58,72,35,44,33,64,78,52,76,61,76,41,57,68,56,63,46,83,48,66,94

Foldseek 3Di:
DVVDPLEAEEEACLVVPPVVPNPCVCVVPHDVRGDHDPPQQLVVLQVLQVSQQVPGAYEYEDAPVCVVRNVCSVPVNQVCVCVVVVNNGDRNYHYDHD

Nearest PDB structures (foldseek):
  1qs0-assembly1_B-2  TM=9.713E-01  e=6.028E-10  Pseudomonas putida
  6cer-assembly1_D  TM=9.781E-01  e=1.425E-09  Homo sapiens
  2beu-assembly1_B  TM=9.797E-01  e=2.803E-08  Homo sapiens
  2bew-assembly1_B  TM=9.787E-01  e=2.623E-08  Homo sapiens
  1olx-assembly1_B-2  TM=9.754E-01  e=1.125E-07  Homo sapiens

Mean predicted aligned error: 2.51 Å